Protein AF-A0A177ADW9-F1 (afdb_monomer)

Sequence (101 aa):
MTEAHREEILLNMEALAKQGLRVLALASKEYIVPADKDAPLDRKIIEENLAFCGLVGLYDPPRPESAGAVAECHRAGIAVHMLTGDHPGTARALLFKLAFS

InterPro domains:
  IPR023214 HAD superfamily [G3DSA:3.40.50.1000] (62-93)
  IPR023299 P-type ATPase, cytoplasmic domain N [G3DSA:3.40.1110.10] (1-61)
  IPR023299 P-type ATPase, cytoplasmic domain N [SSF81660] (1-65)
  IPR036412 HAD-like superfamily [SSF56784] (56-98)

Foldseek 3Di:
DDVVVVVVQVVVQLVLLLQLWQKDWDWADDDDQDPDNPPDDDPVVHPPPTHTDHMDTHDDDDDPCQLVVCVVCVVVVHQDDDDDPGDPSNVVNNCVVSVND

Organism: NCBI:txid655981

Structure (mmCIF, N/CA/C/O backbone):
data_AF-A0A177ADW9-F1
#
_entry.id   AF-A0A177ADW9-F1
#
loop_
_atom_site.group_PDB
_atom_site.id
_atom_site.type_symbol
_atom_site.label_atom_id
_atom_site.label_alt_id
_atom_site.label_comp_id
_atom_site.label_asym_id
_atom_site.label_entity_id
_atom_site.label_seq_id
_atom_site.pdbx_PDB_ins_code
_atom_site.Cartn_x
_atom_site.Cartn_y
_atom_site.Cartn_z
_atom_site.occupancy
_atom_site.B_iso_or_equiv
_atom_site.auth_seq_id
_atom_site.auth_comp_id
_atom_site.auth_asym_id
_atom_site.auth_atom_id
_atom_site.pdbx_PDB_model_num
ATOM 1 N N . MET A 1 1 ? 17.643 0.807 -13.965 1.00 80.69 1 MET A N 1
ATOM 2 C CA . MET A 1 1 ? 17.381 1.460 -12.663 1.00 80.69 1 MET A CA 1
ATOM 3 C C . MET A 1 1 ? 18.652 1.357 -11.838 1.00 80.69 1 MET A C 1
ATOM 5 O O . MET A 1 1 ? 19.223 0.276 -11.810 1.00 80.69 1 MET A O 1
ATOM 9 N N . THR A 1 2 ? 19.145 2.457 -11.273 1.00 93.44 2 THR A N 1
ATOM 10 C CA . THR A 1 2 ? 20.311 2.443 -10.370 1.00 93.44 2 THR A CA 1
ATOM 11 C C . THR A 1 2 ? 19.865 2.079 -8.951 1.00 93.44 2 THR A C 1
ATOM 13 O O . THR A 1 2 ? 18.676 2.183 -8.647 1.00 93.44 2 THR A O 1
ATOM 16 N N . GLU A 1 3 ? 20.795 1.689 -8.074 1.00 93.00 3 GLU A N 1
ATOM 17 C CA . GLU A 1 3 ? 20.448 1.409 -6.669 1.00 93.00 3 GLU A CA 1
ATOM 18 C C . GLU A 1 3 ? 19.937 2.665 -5.951 1.00 93.00 3 GLU A C 1
ATOM 20 O O . GLU A 1 3 ? 18.946 2.597 -5.236 1.00 93.00 3 GLU A O 1
ATOM 25 N N . ALA A 1 4 ? 20.508 3.838 -6.245 1.00 95.19 4 ALA A N 1
ATOM 26 C CA . ALA A 1 4 ? 20.034 5.106 -5.689 1.00 95.19 4 ALA A CA 1
ATOM 27 C C . ALA A 1 4 ? 18.558 5.393 -6.038 1.00 95.19 4 ALA A C 1
ATOM 29 O O . ALA A 1 4 ? 17.779 5.763 -5.165 1.00 95.19 4 ALA A O 1
ATOM 30 N N . HIS A 1 5 ? 18.137 5.155 -7.291 1.00 94.00 5 HIS A N 1
ATOM 31 C CA . HIS A 1 5 ? 16.721 5.295 -7.664 1.00 94.00 5 HIS A CA 1
ATOM 32 C C . HIS A 1 5 ? 15.840 4.268 -6.943 1.00 94.00 5 HIS A C 1
ATOM 34 O O . HIS A 1 5 ? 14.696 4.559 -6.602 1.00 94.00 5 HIS A O 1
ATOM 40 N N . ARG A 1 6 ? 16.354 3.055 -6.712 1.00 94.50 6 ARG A N 1
ATOM 41 C CA . ARG A 1 6 ? 15.627 2.007 -5.994 1.00 94.50 6 ARG A CA 1
ATOM 42 C C . ARG A 1 6 ? 15.394 2.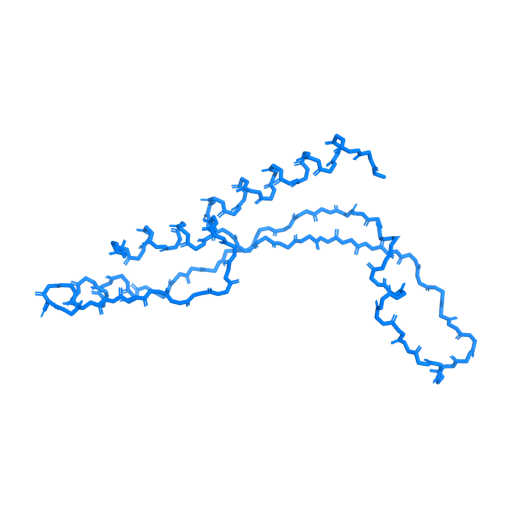396 -4.534 1.00 94.50 6 ARG A C 1
ATOM 44 O O . ARG A 1 6 ? 14.273 2.253 -4.049 1.00 94.50 6 ARG A O 1
ATOM 51 N N . GLU A 1 7 ? 16.419 2.903 -3.858 1.00 96.69 7 GLU A N 1
ATOM 52 C CA . GLU A 1 7 ? 16.312 3.413 -2.488 1.00 96.69 7 GLU A CA 1
ATOM 53 C C . GLU A 1 7 ? 15.311 4.569 -2.398 1.00 96.69 7 GLU A C 1
ATOM 55 O O . GLU A 1 7 ? 14.432 4.553 -1.537 1.00 96.69 7 GLU A O 1
ATOM 60 N N . GLU A 1 8 ? 15.367 5.522 -3.329 1.00 96.88 8 GLU A N 1
ATOM 61 C CA . GLU A 1 8 ? 14.422 6.642 -3.388 1.00 96.88 8 GLU A CA 1
ATOM 62 C C . GLU A 1 8 ? 12.964 6.170 -3.540 1.00 96.88 8 GLU A C 1
ATOM 64 O O . GLU A 1 8 ? 12.067 6.647 -2.840 1.00 96.88 8 GLU A O 1
ATOM 69 N N . ILE A 1 9 ? 12.709 5.186 -4.410 1.00 96.69 9 ILE A N 1
ATOM 70 C CA . ILE A 1 9 ? 11.372 4.600 -4.587 1.00 96.69 9 ILE A CA 1
ATOM 71 C C . ILE A 1 9 ? 10.884 3.946 -3.289 1.00 96.69 9 ILE A C 1
ATOM 73 O O . ILE A 1 9 ? 9.721 4.120 -2.919 1.00 96.69 9 ILE A O 1
ATOM 77 N N . LEU A 1 10 ? 11.749 3.212 -2.584 1.00 95.62 10 LEU A N 1
ATOM 78 C CA . LEU A 1 10 ? 11.393 2.565 -1.319 1.00 95.62 10 LEU A CA 1
ATOM 79 C C . LEU A 1 10 ? 11.092 3.589 -0.219 1.00 95.62 10 LEU A C 1
ATOM 81 O O . LEU A 1 10 ? 10.097 3.441 0.488 1.00 95.62 10 LEU A O 1
ATOM 85 N N . LEU A 1 11 ? 11.876 4.665 -0.125 1.00 96.44 11 LEU A N 1
ATOM 86 C CA . LEU A 1 11 ? 11.618 5.759 0.815 1.00 96.44 11 LEU A CA 1
ATOM 87 C C . LEU A 1 11 ? 10.265 6.432 0.546 1.00 96.44 11 LEU A C 1
ATOM 89 O O . LEU A 1 11 ? 9.494 6.675 1.478 1.00 96.44 11 LEU A O 1
ATOM 93 N N . ASN A 1 12 ? 9.937 6.679 -0.723 1.00 96.19 12 ASN A N 1
ATOM 94 C CA . ASN A 1 12 ? 8.641 7.233 -1.114 1.00 96.19 12 ASN A CA 1
ATOM 95 C C . ASN A 1 12 ? 7.483 6.267 -0.811 1.00 96.19 12 ASN A C 1
ATOM 97 O O . ASN A 1 12 ? 6.430 6.689 -0.328 1.00 96.19 12 ASN A O 1
ATOM 101 N N . MET A 1 13 ? 7.679 4.966 -1.036 1.00 95.56 13 MET A N 1
ATOM 102 C CA . MET A 1 13 ? 6.702 3.931 -0.689 1.00 95.56 13 MET A CA 1
ATOM 103 C C . MET A 1 13 ? 6.436 3.895 0.820 1.00 95.56 13 MET A C 1
ATOM 105 O O . MET A 1 13 ? 5.274 3.911 1.232 1.00 95.56 13 MET A O 1
ATOM 109 N N . GLU A 1 14 ? 7.480 3.946 1.649 1.00 93.81 14 GLU A N 1
ATOM 110 C CA . GLU A 1 14 ? 7.331 4.027 3.104 1.00 93.81 14 GLU A CA 1
ATOM 111 C C . GLU A 1 14 ? 6.623 5.310 3.552 1.00 93.81 14 GLU A C 1
ATOM 113 O O . GLU A 1 14 ? 5.783 5.269 4.454 1.00 93.81 14 GLU A O 1
ATOM 118 N N . ALA A 1 15 ? 6.945 6.454 2.942 1.00 94.31 15 ALA A N 1
ATOM 119 C CA . ALA A 1 15 ? 6.317 7.733 3.262 1.00 94.31 15 ALA A CA 1
ATOM 120 C C . ALA A 1 15 ? 4.805 7.726 2.978 1.00 94.31 15 ALA A C 1
ATOM 122 O O . ALA A 1 15 ? 4.030 8.257 3.777 1.00 94.31 15 ALA A O 1
ATOM 123 N N . LEU A 1 16 ? 4.370 7.093 1.884 1.00 93.19 16 LEU A N 1
ATOM 124 C CA . LEU A 1 16 ? 2.951 6.908 1.570 1.00 93.19 16 LEU A CA 1
ATOM 125 C C . LEU A 1 16 ? 2.290 5.893 2.514 1.00 93.19 16 LEU A C 1
ATOM 127 O O . LEU A 1 16 ? 1.198 6.142 3.026 1.00 93.19 16 LEU A O 1
ATOM 131 N N . ALA A 1 17 ? 2.960 4.777 2.809 1.00 90.31 17 ALA A N 1
ATOM 132 C CA . ALA A 1 17 ? 2.436 3.759 3.715 1.00 90.31 17 ALA A CA 1
ATOM 133 C C . ALA A 1 17 ? 2.230 4.302 5.141 1.00 90.31 17 ALA A C 1
ATOM 135 O O . ALA A 1 17 ? 1.206 4.029 5.765 1.00 90.31 17 ALA A O 1
ATOM 136 N N . LYS A 1 18 ? 3.144 5.149 5.640 1.00 89.12 18 LYS A N 1
ATOM 137 C CA . LYS A 1 18 ? 3.020 5.830 6.947 1.00 89.12 18 LYS A CA 1
ATOM 138 C C . LYS A 1 18 ? 1.786 6.733 7.050 1.00 89.12 18 LYS A C 1
ATOM 140 O O . LYS A 1 18 ? 1.331 7.004 8.157 1.00 89.12 18 LYS A O 1
ATOM 145 N N . GLN A 1 19 ? 1.219 7.167 5.925 1.00 88.94 19 GLN A N 1
ATOM 146 C CA . GLN A 1 19 ? -0.036 7.927 5.887 1.00 88.94 19 GLN A CA 1
ATOM 147 C C . GLN A 1 19 ? -1.284 7.024 5.935 1.00 88.94 19 GLN A C 1
ATOM 149 O O . GLN A 1 19 ? -2.415 7.516 5.925 1.00 88.94 19 GLN A O 1
ATOM 154 N N . GLY A 1 20 ? -1.103 5.702 6.011 1.00 86.00 20 GLY A N 1
ATOM 155 C CA . GLY A 1 20 ? -2.193 4.730 5.970 1.00 86.00 20 GLY A CA 1
ATOM 156 C C . GLY A 1 20 ? -2.737 4.499 4.566 1.00 86.00 20 GLY A C 1
ATOM 157 O O . GLY A 1 20 ? -3.898 4.131 4.425 1.00 86.00 20 GLY A O 1
ATOM 158 N N . LEU A 1 21 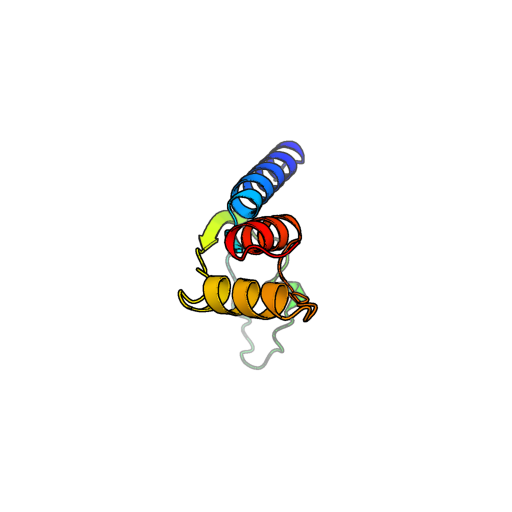? -1.926 4.744 3.534 1.00 90.19 21 LEU A N 1
ATOM 159 C CA . LEU A 1 21 ? -2.294 4.465 2.150 1.00 90.19 21 LEU A CA 1
ATOM 160 C C . LEU A 1 21 ? -1.881 3.041 1.772 1.00 90.19 21 LEU A C 1
ATOM 162 O O . LEU A 1 21 ? -0.811 2.560 2.161 1.00 90.19 21 LEU A O 1
ATOM 166 N N . ARG A 1 22 ? -2.706 2.383 0.959 1.00 90.38 22 ARG A N 1
ATOM 167 C CA . ARG A 1 22 ? -2.317 1.172 0.240 1.00 90.38 22 ARG A CA 1
ATOM 168 C C . ARG A 1 22 ? -1.510 1.589 -0.985 1.00 90.38 22 ARG A C 1
ATOM 170 O O . ARG A 1 22 ? -2.049 2.201 -1.904 1.00 90.38 22 ARG A O 1
ATOM 177 N N . VAL A 1 23 ? -0.216 1.285 -0.985 1.00 93.19 23 VAL A N 1
ATOM 178 C CA . VAL A 1 23 ? 0.708 1.712 -2.045 1.00 93.19 23 VAL A CA 1
ATOM 179 C C . VAL A 1 23 ? 0.821 0.634 -3.120 1.00 93.19 23 VAL A C 1
ATOM 181 O O . VAL A 1 23 ? 1.083 -0.525 -2.809 1.00 93.19 23 VAL A O 1
ATOM 184 N N . LEU A 1 24 ? 0.649 1.018 -4.384 1.00 94.44 24 LEU A N 1
ATOM 185 C CA . LEU A 1 24 ? 0.853 0.167 -5.556 1.00 94.44 24 LEU A CA 1
ATOM 186 C C . LEU A 1 24 ? 2.018 0.703 -6.389 1.00 94.44 24 LEU A C 1
ATOM 188 O O . LEU A 1 24 ? 2.066 1.896 -6.683 1.00 94.44 24 LEU A O 1
ATOM 192 N N . ALA A 1 25 ? 2.929 -0.179 -6.797 1.00 95.62 25 ALA A N 1
ATOM 193 C CA . ALA A 1 25 ? 3.952 0.130 -7.789 1.00 95.62 25 ALA A CA 1
ATOM 194 C C . ALA A 1 25 ? 3.438 -0.235 -9.183 1.00 95.62 25 ALA A C 1
ATOM 196 O O . ALA A 1 25 ? 2.974 -1.354 -9.403 1.00 95.62 25 ALA A O 1
ATOM 197 N N . LEU A 1 26 ? 3.529 0.706 -10.118 1.00 96.31 26 LEU A N 1
ATOM 198 C CA . LEU A 1 26 ? 3.190 0.491 -11.518 1.00 96.31 26 LEU A CA 1
ATOM 199 C C . LEU A 1 26 ? 4.473 0.362 -12.326 1.00 96.31 26 LEU A C 1
ATOM 201 O O . LEU A 1 26 ? 5.382 1.185 -12.204 1.00 96.31 26 LEU A O 1
ATOM 205 N N . ALA A 1 27 ? 4.535 -0.664 -13.162 1.00 95.19 27 ALA A N 1
ATOM 206 C CA . ALA A 1 27 ? 5.632 -0.886 -14.083 1.00 95.19 27 ALA A CA 1
ATOM 207 C C . ALA A 1 27 ? 5.092 -1.501 -15.375 1.00 95.19 27 ALA A C 1
ATOM 209 O O . ALA A 1 27 ? 4.059 -2.172 -15.368 1.00 95.19 27 ALA A O 1
ATOM 210 N N . SER A 1 28 ? 5.771 -1.251 -16.488 1.00 94.44 28 SER A N 1
ATOM 211 C CA . SER A 1 28 ? 5.344 -1.712 -17.807 1.00 94.44 28 SER A CA 1
ATOM 212 C C . SER A 1 28 ? 6.524 -2.207 -18.628 1.00 94.44 28 SER A C 1
ATOM 214 O O . SER A 1 28 ? 7.670 -1.837 -18.388 1.00 94.44 28 SER A O 1
ATOM 216 N N . LYS A 1 29 ? 6.245 -3.052 -19.613 1.00 91.56 29 LYS A N 1
ATOM 217 C CA . LYS A 1 29 ? 7.174 -3.361 -20.695 1.00 91.56 29 LYS A CA 1
ATOM 218 C C . LYS A 1 29 ? 6.393 -3.601 -21.968 1.00 91.56 29 LYS A C 1
ATOM 220 O O . LYS A 1 29 ? 5.219 -3.972 -21.918 1.00 91.56 29 LYS A O 1
ATOM 225 N N . GLU A 1 30 ? 7.063 -3.442 -23.096 1.00 87.81 30 GLU A N 1
ATOM 226 C CA . GLU A 1 30 ? 6.531 -3.940 -24.353 1.00 87.81 30 GLU A CA 1
ATOM 227 C C . GLU A 1 30 ? 6.507 -5.469 -24.316 1.00 87.81 30 GLU A C 1
ATOM 229 O O . GLU A 1 30 ? 7.488 -6.120 -23.948 1.00 87.81 30 GLU A O 1
ATOM 234 N N . TYR A 1 31 ? 5.360 -6.043 -24.667 1.00 83.19 31 TYR A N 1
ATOM 235 C CA . TYR A 1 31 ? 5.183 -7.483 -24.747 1.00 83.19 31 TYR A CA 1
ATOM 236 C C . TYR A 1 31 ? 4.994 -7.882 -26.206 1.00 83.19 31 TYR A C 1
ATOM 238 O O . TYR A 1 31 ? 4.022 -7.485 -26.850 1.00 83.19 31 TYR A O 1
ATOM 246 N N . ILE A 1 32 ? 5.935 -8.670 -26.724 1.00 80.12 32 ILE A N 1
ATOM 247 C CA . ILE A 1 32 ? 5.843 -9.228 -28.070 1.00 80.12 32 ILE A CA 1
ATOM 248 C C . ILE A 1 32 ? 4.993 -10.490 -27.979 1.00 80.12 32 ILE A C 1
ATOM 250 O O . ILE A 1 32 ? 5.390 -11.475 -27.357 1.00 80.12 32 ILE A O 1
ATOM 254 N N . VAL A 1 33 ? 3.813 -10.442 -28.594 1.00 79.31 33 VAL A N 1
ATOM 255 C CA . VAL A 1 33 ? 2.889 -11.576 -28.635 1.00 79.31 33 VAL A CA 1
ATOM 256 C C . VAL A 1 33 ? 3.543 -12.724 -29.416 1.00 79.31 33 VAL A C 1
ATOM 258 O O . VAL A 1 33 ? 3.961 -12.504 -30.558 1.00 79.31 33 VAL A O 1
ATOM 261 N N . PRO A 1 34 ? 3.644 -13.935 -28.840 1.00 76.56 34 PRO A N 1
ATOM 262 C CA . PRO A 1 34 ? 4.158 -15.093 -29.558 1.00 76.56 34 PRO A CA 1
ATOM 263 C C . PRO A 1 34 ? 3.323 -15.389 -30.811 1.00 76.56 34 PRO A C 1
ATOM 265 O O . PRO A 1 34 ? 2.110 -15.182 -30.832 1.00 76.56 34 PRO A O 1
ATOM 268 N N . ALA A 1 35 ? 3.972 -15.895 -31.864 1.00 77.69 35 ALA A N 1
ATOM 269 C CA . ALA A 1 35 ? 3.281 -16.289 -33.096 1.00 77.69 35 ALA A CA 1
ATOM 270 C C . ALA A 1 35 ? 2.281 -17.437 -32.861 1.00 77.69 35 ALA A C 1
ATOM 272 O O . ALA A 1 35 ? 1.248 -17.508 -33.526 1.00 77.69 35 ALA A O 1
ATOM 273 N N . ASP A 1 36 ? 2.590 -18.306 -31.897 1.00 82.25 36 ASP A N 1
ATOM 274 C CA . ASP A 1 36 ? 1.686 -19.326 -31.382 1.00 82.25 36 ASP A CA 1
ATOM 275 C C . ASP A 1 36 ? 0.821 -18.735 -30.260 1.00 82.25 36 ASP A C 1
ATOM 277 O O . ASP A 1 36 ? 1.319 -18.380 -29.191 1.00 82.25 36 ASP A O 1
ATOM 281 N N . LYS A 1 37 ? -0.483 -18.611 -30.518 1.00 73.19 37 LYS A N 1
ATOM 282 C CA . LYS A 1 37 ? -1.447 -18.026 -29.576 1.00 73.19 37 LYS A CA 1
ATOM 283 C C . LYS A 1 37 ? -1.791 -18.956 -28.413 1.00 73.19 37 LYS A C 1
ATOM 285 O O . LYS A 1 37 ? -2.306 -18.467 -27.411 1.00 73.19 37 LYS A O 1
ATOM 290 N N . ASP A 1 38 ? -1.495 -20.247 -28.544 1.00 78.56 38 ASP A N 1
ATOM 291 C CA . ASP A 1 38 ? -1.766 -21.261 -27.525 1.00 78.56 38 ASP A CA 1
ATOM 292 C C . ASP A 1 38 ? -0.532 -21.533 -26.645 1.00 78.56 38 ASP A C 1
ATOM 294 O O . ASP A 1 38 ? -0.580 -22.353 -25.722 1.00 78.56 38 ASP A O 1
ATOM 298 N N . ALA A 1 39 ? 0.575 -20.819 -26.890 1.00 75.69 39 ALA A N 1
ATOM 299 C CA . ALA A 1 39 ? 1.771 -20.906 -26.070 1.00 75.69 39 ALA A CA 1
ATOM 300 C C . ALA A 1 39 ? 1.461 -20.500 -24.610 1.00 75.69 39 ALA A C 1
ATOM 302 O O . ALA A 1 39 ? 0.879 -19.437 -24.368 1.00 75.69 39 ALA A O 1
ATOM 303 N N . PRO A 1 40 ? 1.862 -21.310 -23.612 1.00 76.19 40 PRO A N 1
ATOM 304 C CA . PRO A 1 40 ? 1.577 -21.016 -22.216 1.00 76.19 40 PRO A CA 1
ATOM 305 C C . PRO A 1 40 ? 2.252 -19.714 -21.768 1.00 76.19 40 PRO A C 1
ATOM 307 O O . PRO A 1 40 ? 3.465 -19.535 -21.888 1.00 76.19 40 PRO A O 1
ATOM 310 N N . LEU A 1 41 ? 1.449 -18.807 -21.210 1.00 80.81 41 LEU A N 1
ATOM 311 C CA . LEU A 1 41 ? 1.908 -17.553 -20.617 1.00 80.81 41 LEU A CA 1
ATOM 312 C C . LEU A 1 41 ? 2.559 -17.833 -19.257 1.00 80.81 41 LEU A C 1
ATOM 314 O O . LEU A 1 41 ? 1.868 -18.010 -18.252 1.00 80.81 41 LEU A O 1
ATOM 318 N N . ASP A 1 42 ? 3.891 -17.853 -19.208 1.00 84.69 42 ASP A N 1
ATOM 319 C CA . ASP A 1 42 ? 4.611 -17.903 -17.934 1.00 84.69 42 ASP A CA 1
ATOM 320 C C . ASP A 1 42 ? 4.635 -16.514 -17.286 1.00 84.69 42 ASP A C 1
ATOM 322 O O . ASP A 1 42 ? 5.271 -15.570 -17.768 1.00 84.69 42 ASP A O 1
ATOM 326 N N . ARG A 1 43 ? 3.959 -16.405 -16.142 1.00 85.75 43 ARG A N 1
ATOM 327 C CA . ARG A 1 43 ? 3.892 -15.186 -15.339 1.00 85.75 43 ARG A CA 1
ATOM 328 C C . ARG A 1 43 ? 5.275 -14.650 -14.966 1.00 85.75 43 ARG A C 1
ATOM 330 O O . ARG A 1 43 ? 5.449 -13.436 -14.957 1.00 85.75 43 ARG A O 1
ATOM 337 N N . LYS A 1 44 ? 6.264 -15.514 -14.713 1.00 86.44 44 LYS A N 1
ATOM 338 C CA . LYS A 1 44 ? 7.625 -15.072 -14.360 1.00 86.44 44 LYS A CA 1
ATOM 339 C C . LYS A 1 44 ? 8.286 -14.313 -15.503 1.00 86.44 44 LYS A C 1
ATOM 341 O O . LYS A 1 44 ? 8.897 -13.280 -15.262 1.00 86.44 44 LYS A O 1
ATOM 346 N N . ILE A 1 45 ? 8.091 -14.785 -16.734 1.00 84.62 45 ILE A N 1
ATOM 347 C CA . ILE A 1 45 ? 8.603 -14.130 -17.942 1.00 84.62 45 ILE A CA 1
ATOM 348 C C . ILE A 1 45 ? 7.886 -12.800 -18.1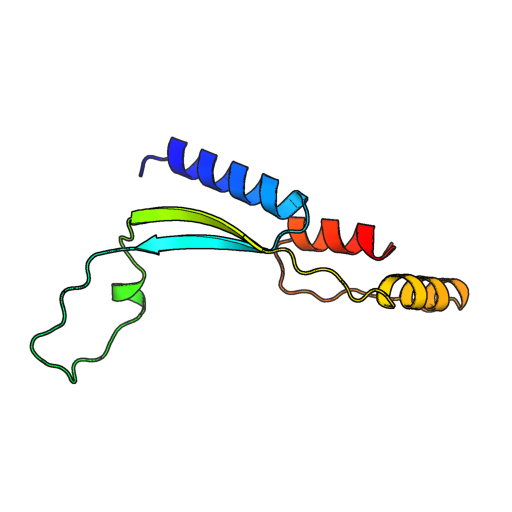66 1.00 84.62 45 ILE A C 1
ATOM 350 O O . ILE A 1 45 ? 8.482 -11.851 -18.662 1.00 84.62 45 ILE A O 1
ATOM 354 N N . ILE A 1 46 ? 6.610 -12.684 -17.799 1.00 87.06 46 ILE A N 1
ATOM 355 C CA . ILE A 1 46 ? 5.847 -11.439 -17.955 1.00 87.06 46 ILE A CA 1
ATOM 356 C C . ILE A 1 46 ? 6.232 -10.407 -16.884 1.00 87.06 46 ILE A C 1
ATOM 358 O O . ILE A 1 46 ? 6.394 -9.236 -17.213 1.00 87.06 46 ILE A O 1
ATOM 362 N N . GLU A 1 47 ? 6.431 -10.819 -15.634 1.00 90.06 47 GLU A N 1
ATOM 363 C CA . GLU A 1 47 ? 6.657 -9.914 -14.495 1.00 90.06 47 GLU A CA 1
ATOM 364 C C . GLU A 1 47 ? 8.133 -9.522 -14.269 1.00 90.06 47 GLU A C 1
ATOM 366 O O . GLU A 1 47 ? 8.444 -8.797 -13.325 1.00 90.06 47 GLU A O 1
ATOM 371 N N . GLU A 1 48 ? 9.053 -9.939 -15.143 1.00 90.25 48 GLU A N 1
ATOM 372 C CA . GLU A 1 48 ? 10.458 -9.510 -15.120 1.00 90.25 48 GLU A CA 1
ATOM 373 C C . GLU A 1 48 ? 10.765 -8.341 -16.074 1.00 90.25 48 GLU A C 1
ATOM 375 O O . GLU A 1 48 ? 10.052 -8.104 -17.054 1.00 90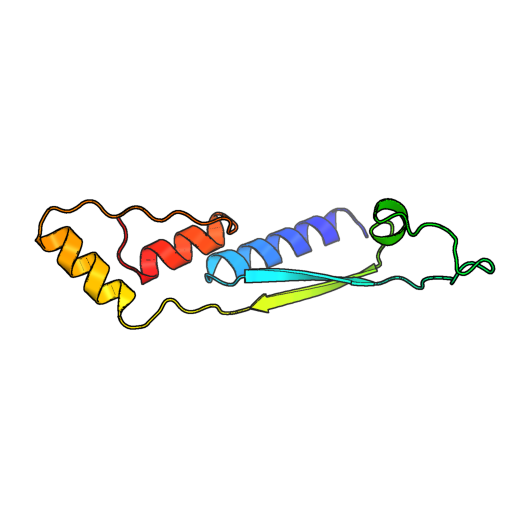.25 48 GLU A O 1
ATOM 380 N N . ASN A 1 49 ? 11.884 -7.649 -15.820 1.00 90.12 49 ASN A N 1
ATOM 381 C CA . ASN A 1 49 ? 12.456 -6.609 -16.691 1.00 90.12 49 ASN A CA 1
ATOM 382 C C . ASN A 1 49 ? 11.477 -5.477 -17.060 1.00 90.12 49 ASN A C 1
ATOM 384 O O . ASN A 1 49 ? 11.488 -4.959 -18.176 1.00 90.12 49 ASN A O 1
ATOM 388 N N . LEU A 1 50 ? 10.624 -5.090 -16.110 1.00 92.69 50 LEU A N 1
ATOM 389 C CA . LEU A 1 50 ? 9.672 -3.995 -16.268 1.00 92.69 50 LEU A CA 1
ATOM 390 C C . LEU A 1 50 ? 10.347 -2.629 -16.055 1.00 92.69 50 LEU A C 1
ATOM 392 O O . LEU A 1 50 ? 11.192 -2.458 -15.173 1.00 92.69 50 LEU A O 1
ATOM 396 N N . ALA A 1 51 ? 9.919 -1.632 -16.822 1.00 94.12 51 ALA A N 1
ATOM 397 C CA . ALA A 1 51 ? 10.220 -0.230 -16.585 1.00 94.12 51 ALA A CA 1
ATOM 398 C C . ALA A 1 51 ? 9.267 0.322 -15.520 1.00 94.12 51 ALA A C 1
ATOM 400 O O . ALA A 1 51 ? 8.050 0.344 -15.709 1.00 94.12 51 ALA A O 1
ATOM 401 N N . PHE A 1 52 ? 9.821 0.762 -14.392 1.00 95.75 52 PHE A N 1
ATOM 402 C CA . PHE A 1 52 ? 9.054 1.406 -13.332 1.00 95.75 52 PHE A CA 1
ATOM 403 C C . PHE A 1 52 ? 8.427 2.714 -13.833 1.00 95.75 52 PHE A C 1
ATOM 405 O O . PHE A 1 52 ? 9.119 3.563 -14.391 1.00 95.75 52 PHE A O 1
ATOM 412 N N . CYS A 1 53 ? 7.123 2.874 -13.618 1.00 95.50 53 CYS A N 1
ATOM 413 C CA . CYS A 1 53 ? 6.357 4.044 -14.041 1.00 95.50 53 CYS A CA 1
ATOM 414 C C . CYS A 1 53 ? 6.033 4.978 -12.870 1.00 95.50 53 CYS A C 1
ATOM 416 O O . CYS A 1 53 ? 5.973 6.189 -13.062 1.00 95.50 53 CYS A O 1
ATOM 418 N N . GLY A 1 54 ? 5.812 4.438 -11.665 1.00 96.44 54 GLY A N 1
ATOM 419 C CA . GLY A 1 54 ? 5.493 5.251 -10.491 1.00 96.44 54 GLY A CA 1
ATOM 420 C C . GLY A 1 54 ? 4.818 4.493 -9.350 1.00 96.44 54 GLY A C 1
ATOM 421 O O . GLY A 1 54 ? 4.564 3.289 -9.435 1.00 96.44 54 GLY A O 1
ATOM 422 N N . LEU A 1 55 ? 4.513 5.232 -8.279 1.00 97.62 55 LEU A N 1
ATOM 423 C CA . LEU A 1 55 ? 3.723 4.765 -7.139 1.00 97.62 55 LEU A CA 1
ATOM 424 C C . LEU A 1 55 ? 2.342 5.423 -7.137 1.00 97.62 55 LEU A C 1
ATOM 426 O O . LEU A 1 55 ? 2.213 6.610 -7.431 1.00 97.62 55 LEU A O 1
ATOM 430 N N . VAL A 1 56 ? 1.326 4.668 -6.728 1.00 96.69 56 VAL A N 1
ATOM 431 C CA . VAL A 1 56 ? -0.028 5.168 -6.463 1.00 96.69 56 VAL A CA 1
ATOM 432 C C . VAL A 1 56 ? -0.397 4.851 -5.020 1.00 96.69 56 VAL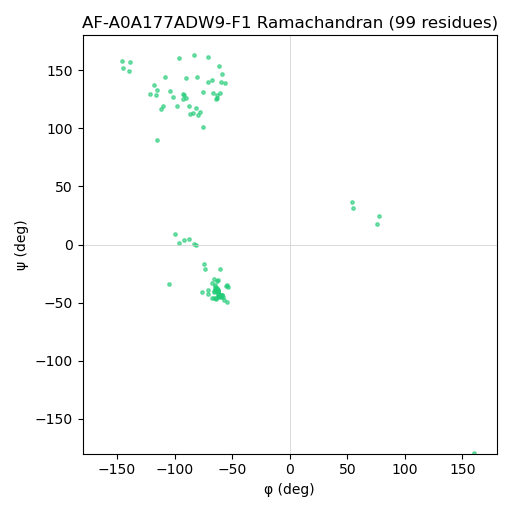 A C 1
ATOM 434 O O . VAL A 1 56 ? -0.271 3.709 -4.585 1.00 96.69 56 VAL A O 1
ATOM 437 N N . GLY A 1 57 ? -0.861 5.857 -4.280 1.00 94.12 57 GLY A N 1
ATOM 438 C CA . GLY A 1 57 ? -1.425 5.687 -2.944 1.00 94.12 57 GLY A CA 1
ATOM 439 C C . GLY A 1 57 ? -2.947 5.632 -3.007 1.00 94.12 57 GLY A C 1
ATOM 440 O O . GLY A 1 57 ? -3.583 6.590 -3.437 1.00 94.12 57 GLY A O 1
ATOM 441 N N . LEU A 1 58 ? -3.532 4.521 -2.569 1.00 91.75 58 LEU A N 1
ATOM 442 C CA . LEU A 1 58 ? -4.976 4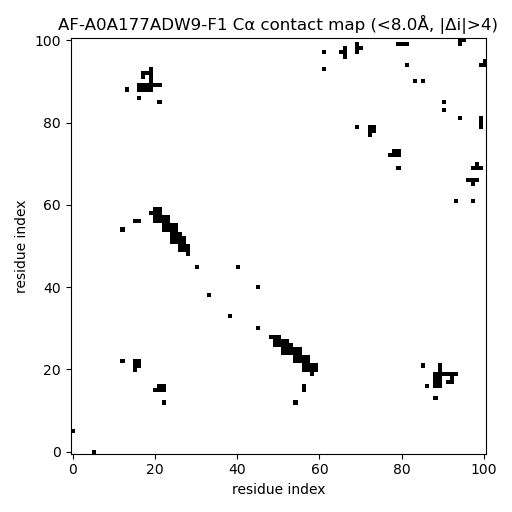.345 -2.463 1.00 91.75 58 LEU A CA 1
ATOM 443 C C . LEU A 1 58 ? -5.406 4.525 -1.012 1.00 91.75 58 LEU A C 1
ATOM 445 O O . LEU A 1 58 ? -4.873 3.874 -0.111 1.00 91.75 58 LEU A O 1
ATOM 449 N N . TYR A 1 59 ? -6.372 5.411 -0.790 1.00 87.06 59 TYR A N 1
ATOM 450 C CA . TYR A 1 59 ? -6.969 5.585 0.524 1.00 87.06 59 TYR A CA 1
ATOM 451 C C . TYR A 1 59 ? -8.128 4.608 0.708 1.00 87.06 59 TYR A C 1
ATOM 453 O O . TYR A 1 59 ? -9.106 4.670 -0.033 1.00 87.06 59 TYR A O 1
ATOM 461 N N . ASP A 1 60 ? -8.009 3.737 1.707 1.00 82.50 60 ASP A N 1
ATOM 462 C CA . ASP A 1 60 ? -9.064 2.817 2.131 1.00 82.50 60 ASP A CA 1
ATOM 463 C C . ASP A 1 60 ? -9.487 3.182 3.565 1.00 82.50 60 ASP A C 1
ATOM 465 O O . ASP A 1 60 ? -8.835 2.775 4.533 1.00 82.50 60 ASP A O 1
ATOM 469 N N . PRO A 1 61 ? -10.481 4.075 3.737 1.00 80.50 61 PRO A N 1
ATOM 470 C CA . PRO A 1 61 ? -10.900 4.502 5.060 1.00 80.50 61 PRO A CA 1
ATOM 471 C C . PRO A 1 61 ? -11.559 3.348 5.821 1.00 80.50 61 PRO A C 1
ATOM 473 O O . PRO A 1 61 ? -12.382 2.624 5.257 1.00 80.50 61 PRO A O 1
ATOM 476 N N . PRO A 1 62 ? -11.313 3.228 7.135 1.00 81.56 62 PRO A N 1
ATOM 477 C CA . PRO A 1 62 ? -12.141 2.366 7.954 1.00 81.56 62 PRO A CA 1
ATOM 478 C C . PRO A 1 62 ? -13.597 2.843 7.949 1.00 81.56 62 PRO A C 1
ATOM 480 O O . PRO A 1 62 ? -13.882 4.033 7.784 1.00 81.56 62 PRO A O 1
ATOM 483 N N . ARG A 1 63 ? -14.522 1.908 8.182 1.00 87.75 63 ARG A N 1
ATOM 484 C CA . ARG A 1 63 ? -15.947 2.233 8.284 1.00 87.75 63 ARG A CA 1
ATOM 485 C C . ARG A 1 63 ? -16.186 3.239 9.426 1.00 87.75 63 ARG A C 1
ATOM 487 O O . ARG A 1 63 ? -15.559 3.089 10.480 1.00 87.75 63 ARG A O 1
ATOM 494 N N . PRO A 1 64 ? -17.069 4.243 9.258 1.00 87.12 64 PRO A N 1
ATOM 495 C CA . PRO A 1 64 ? -17.308 5.274 10.273 1.00 87.12 64 PRO A CA 1
ATOM 496 C C . PRO A 1 64 ? -17.685 4.723 11.656 1.00 87.12 64 PRO A C 1
ATOM 498 O O . PRO A 1 64 ? -17.294 5.280 12.679 1.00 87.12 64 PRO A O 1
ATOM 501 N N . GLU A 1 65 ? -18.415 3.610 11.693 1.00 89.56 65 GLU A N 1
ATOM 502 C CA . GLU A 1 65 ? -18.866 2.938 12.910 1.00 89.56 65 GLU A CA 1
ATOM 503 C C . GLU A 1 65 ? -17.751 2.192 13.662 1.00 89.56 65 GLU A C 1
ATOM 505 O O . GLU A 1 65 ? -17.874 1.951 14.865 1.00 89.56 65 GLU A O 1
ATOM 510 N N . SER A 1 66 ? -16.646 1.849 12.991 1.00 90.56 66 SER A N 1
ATOM 511 C CA . SER A 1 66 ? -15.616 0.965 13.544 1.00 90.56 66 SER A CA 1
ATOM 512 C C . SER A 1 66 ? -14.948 1.539 14.792 1.00 90.56 66 SER A C 1
ATOM 514 O O . SER A 1 66 ? -14.763 0.820 15.769 1.00 90.56 66 SER A O 1
ATOM 516 N N . ALA A 1 67 ? -14.609 2.831 14.796 1.00 87.69 67 ALA A N 1
ATOM 517 C CA . ALA A 1 67 ? -13.952 3.455 15.947 1.00 87.69 67 ALA A CA 1
ATOM 518 C C . ALA A 1 67 ? -14.861 3.469 17.191 1.00 87.69 67 ALA A C 1
ATOM 520 O O . ALA A 1 67 ? -14.400 3.224 18.306 1.00 87.69 67 ALA A O 1
ATOM 521 N N . GLY A 1 68 ? -16.163 3.708 16.994 1.00 91.50 68 GLY A N 1
ATOM 522 C CA . GLY A 1 68 ? -17.156 3.666 18.067 1.00 91.50 68 GLY A CA 1
ATOM 523 C C . GLY A 1 68 ? -17.296 2.265 18.659 1.00 91.50 68 GLY A C 1
ATOM 524 O O . GLY A 1 68 ? -17.220 2.106 19.877 1.00 91.50 68 GLY A O 1
ATOM 525 N N . ALA A 1 69 ? -17.405 1.254 17.794 1.00 91.62 69 ALA A N 1
ATOM 526 C CA . ALA A 1 69 ? -17.524 -0.142 18.203 1.00 91.62 69 ALA A CA 1
ATOM 527 C C . ALA A 1 69 ? -16.292 -0.635 18.985 1.00 91.62 69 ALA A C 1
ATOM 529 O O . ALA A 1 69 ? -16.440 -1.244 20.043 1.00 91.62 69 ALA A O 1
ATOM 530 N N . VAL A 1 70 ? -15.073 -0.317 18.526 1.00 91.25 70 VAL A N 1
ATOM 531 C CA . VAL A 1 70 ? -13.830 -0.676 19.240 1.00 91.25 70 VAL A CA 1
ATOM 532 C C . VAL A 1 70 ? -13.802 -0.036 20.631 1.00 91.25 70 VAL A C 1
ATOM 534 O O . VAL A 1 70 ? -13.509 -0.705 21.622 1.00 91.25 70 VAL A O 1
ATOM 537 N N . ALA A 1 71 ? -14.177 1.242 20.732 1.00 91.12 71 ALA A N 1
ATOM 538 C CA . ALA A 1 71 ? -14.214 1.945 22.009 1.00 91.12 71 ALA A CA 1
ATOM 539 C C . ALA A 1 71 ? -15.261 1.365 22.979 1.00 91.12 71 ALA A C 1
ATOM 541 O O . ALA A 1 71 ? -15.018 1.317 24.185 1.00 91.12 71 ALA A O 1
ATOM 542 N N . GLU A 1 72 ? -16.420 0.929 22.481 1.00 93.75 72 GLU A N 1
ATOM 543 C CA . GLU A 1 72 ? -17.438 0.230 23.278 1.00 93.75 72 GLU A CA 1
ATOM 544 C C . GLU A 1 72 ? -16.932 -1.111 23.806 1.00 93.75 72 GLU A C 1
ATOM 546 O O . GLU A 1 72 ? -17.062 -1.377 25.003 1.00 93.75 72 GLU A O 1
ATOM 551 N N . CYS A 1 73 ? -16.286 -1.913 22.956 1.00 94.75 73 CYS A N 1
ATOM 552 C CA . CYS A 1 73 ? -15.661 -3.169 23.365 1.00 94.75 73 CYS A CA 1
ATOM 553 C C . CYS A 1 73 ? -14.623 -2.947 24.473 1.00 94.75 73 CYS A C 1
ATOM 555 O O . CYS A 1 73 ? -14.684 -3.613 25.507 1.00 94.75 73 CYS A O 1
ATOM 557 N N . HIS A 1 74 ? -13.731 -1.964 24.317 1.00 91.75 74 HIS A N 1
ATOM 558 C CA . HIS A 1 74 ? -12.735 -1.640 25.342 1.00 91.75 74 HIS A CA 1
ATOM 559 C C . HIS A 1 74 ? -13.380 -1.204 26.667 1.00 91.75 74 HIS A C 1
ATOM 561 O O . HIS A 1 74 ? -12.960 -1.668 27.727 1.00 91.75 74 HIS A O 1
ATOM 567 N N . ARG A 1 75 ? -14.436 -0.374 26.636 1.00 94.12 75 ARG A N 1
ATOM 568 C CA . ARG A 1 75 ? -15.185 0.013 27.852 1.00 94.12 75 ARG A CA 1
ATOM 569 C C . ARG A 1 75 ? -15.851 -1.177 28.543 1.00 94.12 75 ARG A C 1
ATOM 571 O O . ARG A 1 75 ? -15.994 -1.160 29.762 1.00 94.12 75 ARG A O 1
ATOM 578 N N . ALA A 1 76 ? -16.239 -2.196 27.783 1.00 96.06 76 ALA A N 1
ATOM 579 C CA . ALA A 1 76 ? -16.800 -3.438 28.303 1.00 96.06 76 ALA A CA 1
ATOM 580 C C . ALA A 1 76 ? -15.734 -4.439 28.798 1.00 96.06 76 ALA A C 1
ATOM 582 O O . ALA A 1 76 ? -16.090 -5.522 29.257 1.00 96.06 76 ALA A O 1
ATOM 583 N N . GLY A 1 77 ? -14.438 -4.111 28.706 1.00 95.12 77 GLY A N 1
ATOM 584 C CA . GLY A 1 77 ? -13.344 -5.021 29.064 1.00 95.12 77 GLY A CA 1
ATOM 585 C C . GLY A 1 77 ? -13.081 -6.120 28.028 1.00 95.12 77 GLY A C 1
ATOM 586 O O . GLY A 1 77 ? -12.446 -7.123 28.348 1.00 95.12 77 GLY A O 1
ATOM 587 N N . ILE A 1 78 ? -13.568 -5.954 26.795 1.00 95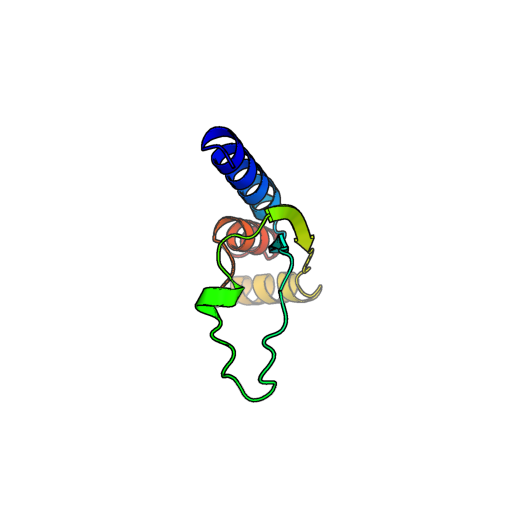.12 78 ILE A N 1
ATOM 588 C CA . ILE A 1 78 ? -13.370 -6.894 25.687 1.00 95.12 78 ILE A CA 1
ATOM 589 C C . ILE A 1 78 ? -12.103 -6.501 24.923 1.00 95.12 78 ILE A C 1
ATOM 591 O O . ILE A 1 78 ? -11.977 -5.367 24.460 1.00 95.12 78 ILE A O 1
ATOM 595 N N . ALA A 1 79 ? -11.182 -7.450 24.753 1.00 91.69 79 ALA A N 1
ATOM 596 C CA . ALA A 1 79 ? -9.990 -7.261 23.934 1.00 91.69 79 ALA A CA 1
ATOM 597 C C . ALA A 1 79 ? -10.341 -7.312 22.439 1.00 91.69 79 ALA A C 1
ATOM 599 O O . ALA A 1 79 ? -11.010 -8.242 21.984 1.00 91.69 79 ALA A O 1
ATOM 600 N N . VAL A 1 80 ? -9.861 -6.332 21.670 1.00 90.94 80 VAL A N 1
ATOM 601 C CA . VAL A 1 80 ? -10.044 -6.271 20.215 1.00 90.94 80 VAL A CA 1
ATOM 602 C C . VAL A 1 80 ? -8.682 -6.368 19.536 1.00 90.94 80 VAL A C 1
ATOM 604 O O . VAL A 1 80 ? -7.765 -5.615 19.853 1.00 90.94 80 VAL A O 1
ATOM 607 N N . HIS A 1 81 ? -8.547 -7.281 18.575 1.00 89.75 81 HIS A N 1
ATOM 608 C CA . HIS A 1 81 ? -7.316 -7.471 17.809 1.00 89.75 81 HIS A CA 1
ATOM 609 C C . HIS A 1 81 ? -7.553 -7.189 16.326 1.00 89.75 81 HIS A C 1
ATOM 611 O O . HIS A 1 81 ? -8.554 -7.621 15.755 1.00 89.75 81 HIS A O 1
ATOM 617 N N . MET A 1 82 ? -6.616 -6.479 15.695 1.00 87.38 82 MET A N 1
ATOM 618 C CA . MET A 1 82 ? -6.622 -6.250 14.253 1.00 87.38 82 MET A CA 1
ATOM 619 C C . MET A 1 82 ? -5.788 -7.326 13.555 1.00 87.38 82 MET A C 1
ATOM 621 O O . MET A 1 82 ? -4.608 -7.494 13.855 1.00 87.38 82 MET A O 1
ATOM 625 N N . LEU A 1 83 ? -6.393 -8.014 12.587 1.00 87.94 83 LEU A N 1
ATOM 626 C CA . LEU A 1 83 ? -5.698 -8.882 11.643 1.00 87.94 83 LEU A CA 1
ATOM 627 C C . LEU A 1 83 ? -5.740 -8.221 10.262 1.00 87.94 83 LEU A C 1
ATOM 629 O O . LEU A 1 83 ? -6.821 -7.991 9.726 1.00 87.94 83 LEU A O 1
ATOM 633 N N . THR A 1 84 ? -4.575 -7.916 9.692 1.00 86.38 84 THR A N 1
ATOM 634 C CA . THR A 1 84 ? -4.456 -7.351 8.341 1.00 86.38 84 THR A CA 1
ATOM 635 C C . THR A 1 84 ? -3.280 -7.974 7.591 1.00 86.38 84 THR A C 1
ATOM 637 O O . THR A 1 84 ? -2.286 -8.370 8.199 1.00 86.38 84 THR A O 1
ATOM 640 N N . GLY A 1 85 ? -3.413 -8.072 6.266 1.00 84.94 85 GLY A N 1
ATOM 641 C CA . GLY A 1 85 ? -2.331 -8.437 5.348 1.00 84.94 85 GLY A CA 1
ATOM 642 C C . GLY A 1 85 ? -1.561 -7.229 4.804 1.00 84.94 85 GLY A C 1
ATOM 643 O O . GLY A 1 85 ? -0.714 -7.396 3.928 1.00 84.94 85 GLY A O 1
ATOM 644 N N . ASP A 1 86 ? -1.879 -6.020 5.271 1.00 85.06 86 ASP A N 1
ATOM 645 C CA . ASP A 1 86 ? -1.246 -4.792 4.804 1.00 85.06 86 ASP A CA 1
ATOM 646 C C . ASP A 1 86 ? 0.205 -4.656 5.269 1.00 85.06 86 ASP A C 1
ATOM 648 O O . ASP A 1 86 ? 0.655 -5.251 6.251 1.00 85.06 86 ASP A O 1
ATOM 652 N N . HIS A 1 87 ? 0.941 -3.790 4.572 1.00 83.06 87 HIS A N 1
ATOM 653 C CA . HIS A 1 87 ? 2.277 -3.387 4.984 1.00 83.06 87 HIS A CA 1
ATOM 654 C C . HIS A 1 87 ? 2.257 -2.809 6.421 1.00 83.06 87 HIS A C 1
ATOM 656 O O . HIS A 1 87 ? 1.368 -2.008 6.733 1.00 83.06 87 HIS A O 1
ATOM 662 N N . PRO A 1 88 ? 3.244 -3.124 7.291 1.00 83.44 88 PRO A N 1
ATOM 663 C CA . PRO A 1 88 ? 3.238 -2.707 8.698 1.00 83.44 88 PRO A CA 1
ATOM 664 C C . PRO A 1 88 ? 3.050 -1.202 8.927 1.00 83.44 88 PRO A C 1
ATOM 666 O O . PRO A 1 88 ? 2.361 -0.804 9.865 1.00 83.44 88 PRO A O 1
ATOM 669 N N . GLY A 1 89 ? 3.618 -0.352 8.062 1.00 82.44 89 GLY A N 1
ATOM 670 C CA . GLY A 1 89 ? 3.412 1.100 8.117 1.00 82.44 89 GLY A CA 1
ATOM 671 C C . GLY A 1 89 ? 1.945 1.510 7.936 1.00 82.44 89 GLY A C 1
ATOM 672 O O . GLY A 1 89 ? 1.430 2.311 8.717 1.00 82.44 89 GLY A O 1
ATOM 673 N N . THR A 1 90 ? 1.259 0.902 6.965 1.00 80.81 90 THR A N 1
ATOM 674 C CA . THR A 1 90 ? -0.164 1.135 6.682 1.00 80.81 90 THR A CA 1
ATOM 675 C C . THR A 1 90 ? -1.038 0.606 7.817 1.00 80.81 90 THR A C 1
ATOM 677 O O . THR A 1 90 ? -1.897 1.329 8.322 1.00 80.81 90 THR A O 1
ATOM 680 N N . ALA A 1 91 ? -0.761 -0.614 8.290 1.00 83.31 91 ALA A N 1
ATOM 681 C CA . ALA A 1 91 ? -1.464 -1.224 9.416 1.00 83.31 91 ALA A CA 1
ATOM 682 C C . ALA A 1 91 ? -1.367 -0.358 10.681 1.00 83.31 91 ALA A C 1
ATOM 684 O O . ALA A 1 91 ? -2.370 -0.084 1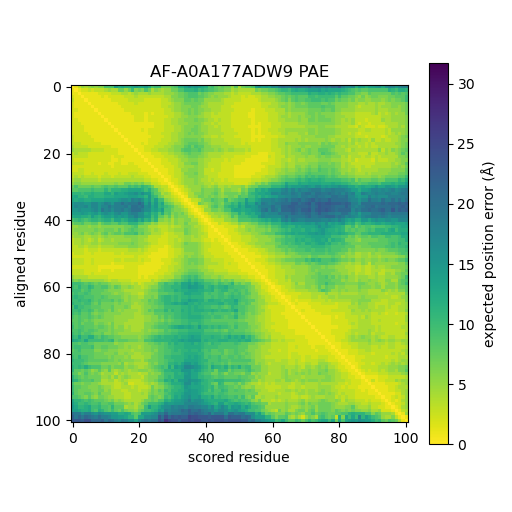1.337 1.00 83.31 91 ALA A O 1
ATOM 685 N N . ARG A 1 92 ? -0.168 0.150 10.992 1.00 83.56 92 ARG A N 1
ATOM 686 C CA . ARG A 1 92 ? 0.054 1.023 12.149 1.00 83.56 92 ARG A CA 1
ATOM 687 C C . ARG A 1 92 ? -0.729 2.329 12.051 1.00 83.56 92 ARG A C 1
ATOM 689 O O . ARG A 1 92 ? -1.300 2.769 13.045 1.00 83.56 92 ARG A O 1
ATOM 696 N N . ALA A 1 93 ? -0.789 2.939 10.871 1.00 82.62 93 ALA A N 1
ATOM 697 C CA . ALA A 1 93 ? -1.593 4.138 10.661 1.00 82.62 93 ALA A CA 1
ATOM 698 C C . ALA A 1 93 ? -3.101 3.869 10.848 1.00 82.62 93 ALA A C 1
ATOM 700 O O . ALA A 1 93 ? -3.807 4.708 11.410 1.00 82.62 93 ALA A O 1
ATOM 701 N N . LEU A 1 94 ? -3.593 2.696 10.428 1.00 82.00 94 LEU A N 1
ATOM 702 C CA . LEU A 1 94 ? -4.986 2.281 10.628 1.00 82.00 94 LEU A CA 1
ATOM 703 C C . LEU A 1 94 ? -5.305 1.960 12.097 1.00 82.00 94 LEU A C 1
ATOM 705 O O . LEU A 1 94 ? -6.364 2.362 12.576 1.00 82.00 94 LEU A O 1
ATOM 709 N N . LEU A 1 95 ? -4.385 1.316 12.826 1.00 83.56 95 LEU A N 1
ATOM 710 C CA . LEU A 1 95 ? -4.512 1.048 14.267 1.00 83.56 95 LEU A CA 1
ATOM 711 C C . LEU A 1 95 ? -4.775 2.340 15.054 1.00 83.56 95 LEU A C 1
ATOM 713 O O . LEU A 1 95 ? -5.751 2.413 15.802 1.00 83.56 95 LEU A O 1
ATOM 717 N N . PHE A 1 96 ? -3.972 3.386 14.818 1.00 75.88 96 PHE A N 1
ATOM 718 C CA . PHE A 1 96 ? -4.154 4.686 15.474 1.00 75.88 96 PHE A CA 1
ATOM 719 C C . PHE A 1 96 ? -5.498 5.341 15.136 1.00 75.88 96 PHE A C 1
ATOM 721 O O . PHE A 1 96 ? -6.140 5.907 16.018 1.00 75.88 96 PHE A O 1
ATOM 728 N N . LYS A 1 97 ? -5.952 5.251 13.878 1.00 77.50 97 LYS A N 1
ATOM 729 C CA . LYS A 1 97 ? -7.246 5.822 13.458 1.00 77.50 97 LYS A CA 1
ATOM 730 C C . LYS A 1 97 ? -8.442 5.144 14.120 1.00 77.50 97 LYS A C 1
ATOM 732 O O . LYS A 1 97 ? -9.471 5.784 14.308 1.00 77.50 97 LYS A O 1
ATOM 737 N N . LEU A 1 98 ? -8.317 3.863 14.446 1.00 80.44 98 LEU A N 1
ATOM 738 C CA . LEU A 1 98 ? -9.393 3.055 15.009 1.00 80.44 98 LEU A CA 1
ATOM 739 C C . LEU A 1 98 ? -9.310 2.888 16.533 1.00 80.44 98 LEU A C 1
ATOM 741 O O . LEU A 1 98 ? -10.074 2.109 17.094 1.00 80.44 98 LEU A O 1
ATOM 745 N N . 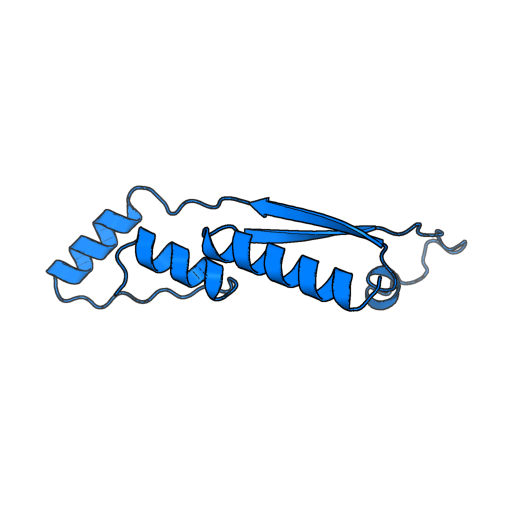ALA A 1 99 ? -8.410 3.623 17.196 1.00 72.62 99 ALA A N 1
ATOM 746 C CA . ALA A 1 99 ? -8.198 3.564 18.643 1.00 72.62 99 ALA A CA 1
ATOM 747 C C . ALA A 1 99 ? -7.893 2.146 19.168 1.00 72.62 99 ALA A C 1
ATOM 749 O O . ALA A 1 99 ? -8.227 1.809 20.307 1.00 72.62 99 ALA A O 1
ATOM 750 N N . PHE A 1 100 ? -7.243 1.322 18.343 1.00 68.62 100 PHE A N 1
ATOM 751 C CA . PHE A 1 100 ? -6.619 0.095 18.824 1.00 68.62 100 PHE A CA 1
ATOM 752 C C . PHE A 1 100 ? -5.391 0.457 19.666 1.00 68.62 100 PHE A C 1
ATOM 754 O O . PHE A 1 100 ? -4.647 1.379 19.322 1.00 68.62 100 PHE A O 1
ATOM 761 N N . SER A 1 101 ? -5.202 -0.274 20.764 1.00 59.12 101 SER A N 1
ATOM 762 C CA . SER A 1 101 ? -4.078 -0.145 21.700 1.00 59.12 101 SER A CA 1
ATOM 763 C C . SER A 1 101 ? -3.113 -1.311 21.574 1.00 59.12 101 SER A C 1
ATOM 765 O O . SER A 1 101 ? -3.626 -2.451 21.507 1.00 59.12 101 SER A O 1
#

Mean predicted aligned error: 6.59 Å

Radius of gyration: 20.09 Å; Cα contacts (8 Å, |Δi|>4): 97; chains: 1; bounding box: 39×29×62 Å

pLDDT: mean 88.02, std 7.23, range [59.12, 97.62]

Secondary structure (DSSP, 8-state):
--HHHHHHHHHHHHHHHTTTEEEEEEEE------SSTTS---HHHHHSSPEEEEEEEEE-PPPTTHHHHHHHHHHTT--------S-HHHHHHHHHHTT--

Solvent-accessible surface area (backbone atoms only — not comparable to full-atom values): 6357 Å² total; per-residue (Å²): 135,55,70,69,59,52,52,53,52,51,54,51,50,50,58,43,14,53,73,33,20,53,70,45,81,44,60,48,67,93,77,85,80,63,93,57,84,82,60,83,84,55,62,69,74,68,75,46,89,54,48,79,73,50,77,46,73,42,83,72,78,78,62,86,63,51,39,57,52,47,53,50,35,50,75,72,73,43,89,80,83,90,86,76,92,61,58,67,48,21,46,53,37,48,35,62,73,37,71,57,128

Nearest PDB structures (foldseek):
  7n73-assembly1_A  TM=8.567E-01  e=3.603E-04  Homo sapiens
  7m5v-assembly1_A  TM=8.750E-01  e=7.440E-04  Homo sapiens
  7n77-assembly1_A  TM=6.345E-01  e=1.180E-03  Homo sapiens
  7op3-assembly1_A  TM=5.533E-01  e=3.620E-03  Thermochaetoides thermophila DSM 1495
  8iem-assembly1_P  TM=5.243E-01  e=4.712E-03  Homo sapiens